Protein AF-A0ABD0QFN4-F1 (afdb_monomer)

Solvent-accessible surface area (backbone atoms only — not comparable to full-atom values): 6092 Å² total; per-residue (Å²): 125,78,50,77,42,68,45,84,44,71,47,100,83,72,47,80,42,78,42,79,46,35,38,34,67,100,32,32,29,41,50,37,91,89,74,74,39,76,45,77,74,39,81,78,80,81,54,72,65,58,54,51,49,48,52,50,46,65,74,71,40,86,81,69,79,81,73,72,98,78,55,77,77,68,75,63,75,49,97,85,65,87,83,76,84,69,81,77,80,85,130

Radius of gyration: 16.37 Å; Cα contacts (8 Å, |Δi|>4): 75; chains: 1; bounding box: 33×36×37 Å

Mean predicted aligned error: 13.55 Å

Organism: Cirrhinus mrigala (NCBI:txid683832)

Structure (mmCIF, N/CA/C/O backbone):
data_AF-A0ABD0QFN4-F1
#
_entry.id   AF-A0ABD0QFN4-F1
#
loop_
_atom_site.group_PDB
_atom_site.id
_atom_site.type_symbol
_atom_site.label_atom_id
_atom_site.label_alt_id
_atom_site.label_comp_id
_atom_site.label_asym_id
_atom_site.label_entity_id
_atom_site.label_seq_id
_atom_site.pdbx_PDB_ins_code
_atom_site.Cartn_x
_atom_site.Cartn_y
_atom_site.Cartn_z
_atom_site.occupancy
_atom_site.B_iso_or_equiv
_atom_site.auth_seq_id
_atom_site.auth_comp_id
_atom_site.auth_asym_id
_atom_site.auth_atom_id
_atom_site.pdbx_PDB_model_num
ATOM 1 N N . VAL A 1 1 ? 6.987 6.941 -12.632 1.00 78.50 1 VAL A N 1
ATOM 2 C CA . VAL A 1 1 ? 5.623 6.703 -12.115 1.00 78.50 1 VAL A CA 1
ATOM 3 C C . VAL A 1 1 ? 5.698 6.851 -10.615 1.00 78.50 1 VAL A C 1
ATOM 5 O O . VAL A 1 1 ? 6.655 6.345 -10.040 1.00 78.50 1 VAL A O 1
ATOM 8 N N . PHE A 1 2 ? 4.767 7.600 -10.044 1.00 82.94 2 PHE A N 1
ATOM 9 C CA . PHE A 1 2 ? 4.613 7.777 -8.607 1.00 82.94 2 PHE A CA 1
ATOM 10 C C . PHE A 1 2 ? 3.301 7.112 -8.193 1.00 82.94 2 PHE A C 1
ATOM 12 O O . PHE A 1 2 ? 2.325 7.200 -8.943 1.00 82.94 2 PHE A O 1
ATOM 19 N N . VAL A 1 3 ? 3.313 6.392 -7.075 1.00 86.19 3 VAL A N 1
ATOM 20 C CA . VAL A 1 3 ? 2.155 5.658 -6.551 1.00 86.19 3 VAL A CA 1
ATOM 21 C C . VAL A 1 3 ? 2.037 5.955 -5.061 1.00 86.19 3 VAL A C 1
ATOM 23 O O . VAL A 1 3 ? 3.041 5.898 -4.361 1.00 86.19 3 VAL A O 1
ATOM 26 N N . GLU A 1 4 ? 0.824 6.232 -4.595 1.00 85.75 4 GLU A N 1
ATOM 27 C CA . GLU A 1 4 ? 0.485 6.453 -3.184 1.00 85.75 4 GLU A CA 1
ATOM 28 C C . GLU A 1 4 ? -0.576 5.430 -2.759 1.00 85.75 4 GLU A C 1
ATOM 30 O O . GLU A 1 4 ? -1.516 5.154 -3.515 1.00 85.75 4 GLU A O 1
ATOM 35 N N . LEU A 1 5 ? -0.445 4.886 -1.550 1.00 85.94 5 LEU A N 1
ATOM 36 C CA . LEU A 1 5 ? -1.456 4.071 -0.886 1.00 85.94 5 LEU A CA 1
ATOM 37 C C . LEU A 1 5 ? -2.107 4.901 0.218 1.00 85.94 5 LEU A C 1
ATOM 39 O O . LEU A 1 5 ? -1.447 5.365 1.144 1.00 85.94 5 LEU A O 1
ATOM 43 N N . ASN A 1 6 ? -3.423 5.060 0.108 1.00 86.12 6 ASN A N 1
ATOM 44 C CA . ASN A 1 6 ? -4.243 5.723 1.107 1.00 86.12 6 ASN A CA 1
ATOM 45 C C . ASN A 1 6 ? -5.218 4.714 1.709 1.00 86.12 6 ASN A C 1
ATOM 47 O O . ASN A 1 6 ? -5.956 4.048 0.976 1.00 86.12 6 ASN A O 1
ATOM 51 N N . GLU A 1 7 ? -5.265 4.648 3.033 1.00 84.81 7 GLU A N 1
ATOM 52 C CA . GLU A 1 7 ? -6.217 3.830 3.778 1.00 84.81 7 GLU A CA 1
ATOM 53 C C . GLU A 1 7 ? -7.305 4.701 4.405 1.00 84.81 7 GLU A C 1
ATOM 55 O O . GLU A 1 7 ? -7.071 5.840 4.817 1.00 84.81 7 GLU A O 1
ATOM 60 N N . LEU A 1 8 ? -8.528 4.172 4.450 1.00 86.31 8 LEU A N 1
ATOM 61 C CA . LEU A 1 8 ? -9.654 4.844 5.085 1.00 86.31 8 LEU A CA 1
ATOM 62 C C . LEU A 1 8 ? -9.643 4.522 6.578 1.00 86.31 8 LEU A C 1
ATOM 64 O O . LEU A 1 8 ? -9.935 3.394 6.972 1.00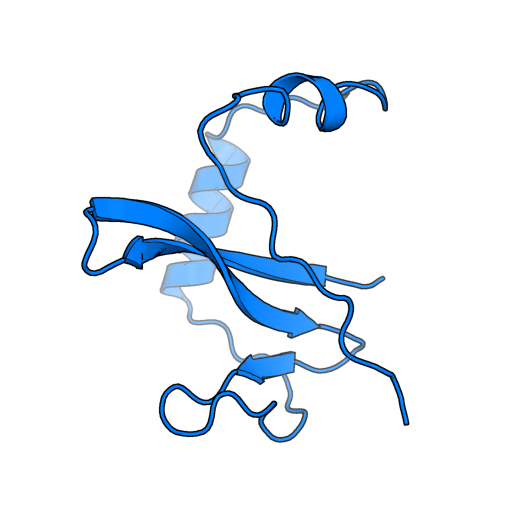 86.31 8 LEU A O 1
ATOM 68 N N . ILE A 1 9 ? -9.350 5.522 7.400 1.00 85.88 9 ILE A N 1
ATOM 69 C CA . ILE A 1 9 ? -9.334 5.400 8.856 1.00 85.88 9 ILE A CA 1
ATOM 70 C C . ILE A 1 9 ? -10.509 6.159 9.475 1.00 85.88 9 ILE A C 1
ATOM 72 O O . ILE A 1 9 ? -10.971 7.174 8.947 1.00 85.88 9 ILE A O 1
ATOM 76 N N . VAL A 1 10 ? -11.000 5.654 10.606 1.00 85.81 10 VAL A N 1
ATOM 77 C CA . VAL A 1 10 ? -12.051 6.298 11.401 1.00 85.81 10 VAL A CA 1
ATOM 78 C C . VAL A 1 10 ? -11.388 6.971 12.593 1.00 85.81 10 VAL A C 1
ATOM 80 O O . VAL A 1 10 ? -10.751 6.302 13.406 1.00 85.81 10 VAL A O 1
ATOM 83 N N . ASP A 1 11 ? -11.511 8.292 12.686 1.00 80.56 11 ASP A N 1
ATOM 84 C CA . ASP A 1 11 ? -10.946 9.043 13.807 1.00 80.56 11 ASP A CA 1
ATOM 85 C C . ASP A 1 11 ? -11.796 8.883 15.083 1.00 80.56 11 ASP A C 1
ATOM 87 O O . ASP A 1 11 ? -12.929 8.395 15.055 1.00 80.56 11 ASP A O 1
ATOM 91 N N . LYS A 1 12 ? -11.283 9.360 16.222 1.00 80.81 12 LYS A N 1
ATOM 92 C CA . LYS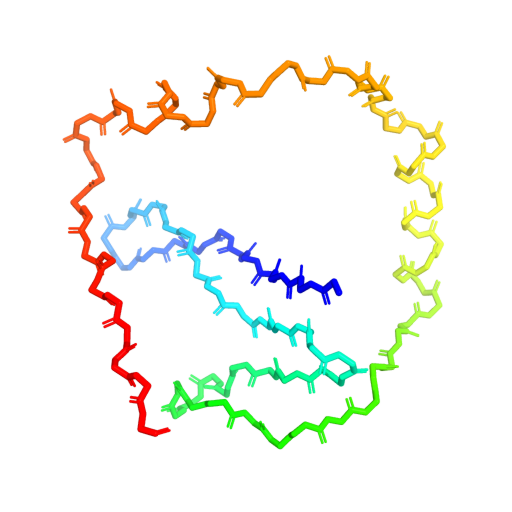 A 1 12 ? -11.973 9.390 17.526 1.00 80.81 12 LYS A CA 1
ATOM 93 C C . LYS A 1 12 ? -13.326 10.105 17.470 1.00 80.81 12 LYS A C 1
ATOM 95 O O . LYS A 1 12 ? -14.212 9.798 18.261 1.00 80.81 12 LYS A O 1
ATOM 100 N N . ASN A 1 13 ? -13.492 11.011 16.508 1.00 83.06 13 ASN A N 1
ATOM 101 C CA . ASN A 1 13 ? -14.723 11.762 16.265 1.00 83.06 13 ASN A CA 1
ATOM 102 C C . ASN A 1 13 ? -15.708 11.034 15.328 1.00 83.06 13 ASN A C 1
ATOM 104 O O . ASN A 1 13 ? -16.685 11.636 14.899 1.00 83.06 13 ASN A O 1
ATOM 108 N N . GLN A 1 14 ? -15.460 9.761 14.990 1.00 80.88 14 GLN A N 1
ATOM 109 C CA . GLN A 1 14 ? -16.221 8.972 14.006 1.00 80.88 14 GLN A CA 1
ATOM 110 C C . GLN A 1 14 ? -16.210 9.541 12.578 1.00 80.88 14 GLN A C 1
ATOM 112 O O . GLN A 1 14 ? -17.007 9.137 11.731 1.00 80.88 14 GLN A O 1
ATOM 117 N N . GLU A 1 15 ? -15.278 10.442 12.281 1.00 81.62 15 GLU A N 1
ATOM 118 C CA . GLU A 1 15 ? -15.085 10.971 10.937 1.00 81.62 15 GLU A CA 1
ATOM 119 C C . GLU A 1 15 ? -14.200 10.026 10.121 1.00 81.62 15 GLU A C 1
ATOM 121 O O . GLU A 1 15 ? -13.151 9.567 10.579 1.00 81.62 15 GLU A O 1
ATOM 126 N N . MET A 1 16 ? -14.639 9.724 8.899 1.00 84.31 16 MET A N 1
ATOM 127 C CA . MET A 1 16 ? -13.882 8.917 7.948 1.00 84.31 16 MET A CA 1
ATOM 128 C C . MET A 1 16 ? -12.902 9.812 7.193 1.00 84.31 16 MET A C 1
ATOM 130 O O . MET A 1 16 ? -13.323 10.704 6.453 1.00 84.31 16 MET A O 1
ATOM 134 N N . ARG A 1 17 ? -11.602 9.551 7.343 1.00 81.56 17 ARG A N 1
ATOM 135 C CA . ARG A 1 17 ? -10.546 10.274 6.626 1.00 81.56 17 ARG A CA 1
ATOM 136 C C . ARG A 1 17 ? -9.611 9.314 5.905 1.00 81.56 17 ARG A C 1
ATOM 138 O O . ARG A 1 17 ? -9.317 8.231 6.399 1.00 81.56 17 ARG A O 1
ATOM 145 N N . TRP A 1 18 ? -9.145 9.726 4.733 1.00 84.62 18 TRP A N 1
ATOM 146 C CA . TRP A 1 18 ? -8.069 9.031 4.035 1.00 84.62 18 TRP A CA 1
ATOM 147 C C . TRP A 1 18 ? -6.741 9.441 4.664 1.00 84.62 18 TRP A C 1
ATOM 149 O O . TRP A 1 18 ? -6.497 10.634 4.851 1.00 84.62 18 TRP A O 1
ATOM 159 N N . LYS A 1 19 ? -5.912 8.463 5.024 1.00 83.56 19 LYS A N 1
ATOM 160 C CA . LYS A 1 19 ? -4.548 8.679 5.504 1.00 83.56 19 LYS A CA 1
ATOM 161 C C . LYS A 1 19 ? -3.583 7.952 4.576 1.00 83.56 19 LYS A C 1
ATOM 163 O O . LYS A 1 19 ? -3.789 6.776 4.284 1.00 83.56 19 LYS A O 1
ATOM 168 N N . GLU A 1 20 ? -2.549 8.656 4.135 1.00 83.06 20 GLU A N 1
ATOM 169 C CA . GLU A 1 20 ? -1.450 8.064 3.377 1.00 83.06 20 GLU A CA 1
ATOM 170 C C . GLU A 1 20 ? -0.658 7.123 4.293 1.00 83.06 20 GLU A C 1
ATOM 172 O O . GLU A 1 20 ? -0.282 7.507 5.404 1.00 83.06 20 GLU A O 1
ATOM 177 N N . THR A 1 21 ? -0.458 5.882 3.852 1.00 85.69 21 THR A N 1
ATOM 178 C CA . THR A 1 21 ? 0.249 4.848 4.625 1.00 85.69 21 THR A CA 1
ATOM 179 C C . THR A 1 21 ? 1.537 4.393 3.957 1.00 85.69 21 THR A C 1
ATOM 181 O O . THR A 1 21 ? 2.467 4.007 4.660 1.00 85.69 21 THR A O 1
ATOM 184 N N . ALA A 1 22 ? 1.627 4.479 2.628 1.00 85.81 22 ALA A N 1
ATOM 185 C CA . ALA A 1 22 ? 2.830 4.119 1.887 1.00 85.81 22 ALA A CA 1
ATOM 186 C C . ALA A 1 22 ? 2.910 4.849 0.542 1.00 85.81 22 ALA A C 1
ATOM 188 O O . ALA A 1 22 ? 1.890 5.220 -0.049 1.00 85.81 22 ALA A O 1
ATOM 189 N N . ARG A 1 23 ? 4.129 5.008 0.022 1.00 86.50 23 ARG A N 1
ATOM 190 C CA . ARG A 1 23 ? 4.384 5.595 -1.299 1.00 86.50 23 ARG A CA 1
ATOM 191 C C . ARG A 1 23 ? 5.511 4.882 -2.034 1.00 86.50 23 ARG A C 1
ATOM 193 O O . ARG A 1 23 ? 6.443 4.359 -1.429 1.00 86.50 23 ARG A O 1
ATOM 200 N N . TRP A 1 24 ? 5.457 4.914 -3.365 1.00 88.12 24 TRP A N 1
ATOM 201 C CA . TRP A 1 24 ? 6.464 4.309 -4.232 1.00 88.12 24 TRP A CA 1
ATOM 202 C C . TRP A 1 24 ? 7.022 5.307 -5.247 1.00 88.12 24 TRP A C 1
ATOM 204 O O . TRP A 1 24 ? 6.326 5.768 -6.160 1.00 88.12 24 TRP A O 1
ATOM 214 N N . ILE A 1 25 ? 8.333 5.550 -5.152 1.00 84.94 25 ILE A N 1
ATOM 215 C CA . ILE A 1 25 ? 9.155 6.210 -6.179 1.00 84.94 25 ILE A CA 1
ATOM 216 C C . ILE A 1 25 ? 10.389 5.342 -6.406 1.00 84.94 25 ILE A C 1
ATOM 218 O O . ILE A 1 25 ? 11.426 5.528 -5.775 1.00 84.94 25 ILE A O 1
ATOM 222 N N . LYS A 1 26 ? 10.287 4.373 -7.323 1.00 80.38 26 LYS A N 1
ATOM 223 C CA . LYS A 1 26 ? 11.266 3.280 -7.537 1.00 80.38 26 LYS A CA 1
ATOM 224 C C . LYS A 1 26 ? 11.384 2.309 -6.347 1.00 80.38 26 LYS A C 1
ATOM 226 O O . LYS A 1 26 ? 11.416 1.108 -6.585 1.00 80.38 26 LYS A O 1
ATOM 231 N N . PHE A 1 27 ? 11.412 2.821 -5.120 1.00 82.75 27 PHE A N 1
ATOM 232 C CA . PHE A 1 27 ? 11.413 2.093 -3.851 1.00 82.75 27 PHE A CA 1
ATOM 233 C C . PHE A 1 27 ? 10.152 2.419 -3.047 1.00 82.75 27 PHE A C 1
ATOM 235 O O . PHE A 1 27 ? 9.520 3.445 -3.300 1.00 82.75 27 PHE A O 1
ATOM 242 N N . GLU A 1 28 ? 9.805 1.524 -2.127 1.00 85.69 28 GLU A N 1
ATOM 243 C CA . GLU A 1 28 ? 8.708 1.657 -1.167 1.00 85.69 28 GLU A CA 1
ATOM 244 C C . GLU A 1 28 ? 9.184 2.399 0.077 1.00 85.69 28 GLU A C 1
ATOM 246 O O . GLU A 1 28 ? 10.264 2.111 0.603 1.00 85.69 28 GLU A O 1
ATOM 251 N N . GLU A 1 29 ? 8.373 3.343 0.534 1.00 85.88 29 GLU A N 1
ATOM 252 C CA . GLU A 1 29 ? 8.516 4.018 1.816 1.00 85.88 29 GLU A CA 1
ATOM 253 C C . GLU A 1 29 ? 7.180 3.910 2.553 1.00 85.88 29 GLU A C 1
ATOM 255 O O . GLU A 1 29 ? 6.150 4.316 2.014 1.00 85.88 29 GLU A O 1
ATOM 260 N N . ASP A 1 30 ? 7.212 3.382 3.773 1.00 84.75 30 ASP A N 1
ATOM 261 C CA . ASP A 1 30 ? 6.044 3.275 4.649 1.00 84.75 30 ASP A CA 1
ATOM 262 C C . ASP A 1 30 ? 6.024 4.422 5.659 1.00 84.75 30 ASP A C 1
ATOM 264 O O . ASP A 1 30 ? 7.076 4.927 6.064 1.00 84.75 30 ASP A O 1
ATOM 268 N N . VAL A 1 31 ? 4.832 4.814 6.103 1.00 80.44 31 VAL A N 1
ATOM 269 C CA . VAL A 1 31 ? 4.662 5.733 7.233 1.00 80.44 31 VAL A CA 1
ATOM 270 C C . VAL A 1 31 ? 4.758 4.942 8.539 1.00 80.44 31 VAL A C 1
ATOM 272 O O . VAL A 1 31 ? 3.952 4.050 8.798 1.00 80.44 31 VAL A O 1
ATOM 275 N N . GLU A 1 32 ? 5.733 5.273 9.386 1.00 79.25 32 GLU A N 1
ATOM 276 C CA . GLU A 1 32 ? 5.890 4.670 10.712 1.00 79.25 32 GLU A CA 1
ATOM 277 C C . GLU A 1 32 ? 4.720 5.060 11.630 1.00 79.25 32 GLU A C 1
ATOM 279 O O . GLU A 1 32 ? 4.484 6.239 11.897 1.00 79.25 32 GLU A O 1
ATOM 284 N N . GLU A 1 33 ? 4.009 4.065 12.164 1.00 69.19 33 GLU A N 1
ATOM 285 C CA . GLU A 1 33 ? 2.777 4.255 12.946 1.00 69.19 33 GLU A CA 1
ATOM 286 C C . GLU A 1 33 ? 2.989 5.060 14.246 1.00 69.19 33 GLU A C 1
ATOM 288 O O . GLU A 1 33 ? 2.093 5.781 14.687 1.00 69.19 33 GLU A O 1
ATOM 293 N N . GLU A 1 34 ? 4.186 4.986 14.839 1.00 67.12 34 GLU A N 1
ATOM 294 C CA . GLU A 1 34 ? 4.519 5.655 16.106 1.00 67.12 34 GLU A CA 1
ATOM 295 C C . GLU A 1 34 ? 5.069 7.078 15.935 1.00 67.12 34 GLU A C 1
ATOM 297 O O . GLU A 1 34 ? 4.888 7.922 16.816 1.00 67.12 34 GLU A O 1
ATOM 302 N N . THR A 1 35 ? 5.763 7.355 14.828 1.00 71.75 35 THR A N 1
ATOM 303 C CA . THR A 1 35 ? 6.495 8.618 14.630 1.00 71.75 35 THR A CA 1
ATOM 304 C C . THR A 1 35 ? 5.884 9.500 13.543 1.00 71.75 35 THR A C 1
ATOM 306 O O . THR A 1 35 ? 6.258 10.670 13.447 1.00 71.75 35 THR A O 1
ATOM 309 N N . ASP A 1 36 ? 4.950 8.959 12.748 1.00 72.94 36 ASP A N 1
ATOM 310 C CA . ASP A 1 36 ? 4.380 9.573 11.538 1.00 72.94 36 ASP A CA 1
ATOM 311 C C . ASP A 1 36 ? 5.479 10.028 10.552 1.00 72.94 36 ASP A C 1
ATOM 313 O O . ASP A 1 36 ? 5.306 10.968 9.775 1.00 72.94 36 ASP A O 1
ATOM 317 N N . ARG A 1 37 ? 6.654 9.381 10.612 1.00 81.12 37 ARG A N 1
ATOM 318 C CA . ARG A 1 37 ? 7.797 9.642 9.730 1.00 81.12 37 ARG A CA 1
ATOM 319 C C . ARG A 1 37 ? 7.864 8.595 8.635 1.00 81.12 37 ARG A C 1
ATOM 321 O O . ARG A 1 37 ? 7.506 7.439 8.832 1.00 81.12 37 ARG A O 1
ATOM 328 N N . TRP A 1 38 ? 8.386 9.009 7.488 1.00 81.62 38 TRP A N 1
ATOM 329 C CA . TRP A 1 38 ? 8.708 8.093 6.404 1.00 81.62 38 TRP A CA 1
ATOM 330 C C . TRP A 1 38 ? 9.871 7.190 6.808 1.00 81.62 38 TRP A C 1
ATOM 332 O O . TRP A 1 38 ? 10.948 7.673 7.172 1.00 81.62 38 TRP A O 1
ATOM 342 N N . GLY A 1 39 ? 9.636 5.884 6.734 1.00 80.81 39 GLY A N 1
ATOM 343 C CA . GLY A 1 39 ? 10.650 4.863 6.924 1.00 80.81 39 GLY A CA 1
ATOM 344 C C . GLY A 1 39 ? 11.698 4.881 5.809 1.00 80.81 39 GLY A C 1
ATOM 345 O O . GLY A 1 39 ? 11.591 5.583 4.802 1.00 80.81 39 GLY A O 1
ATOM 346 N N . LYS A 1 40 ? 12.752 4.080 5.982 1.00 85.19 40 LYS A N 1
ATOM 347 C CA . LYS A 1 40 ? 13.828 3.986 4.990 1.00 85.19 40 LYS A CA 1
ATOM 348 C C . LYS A 1 40 ? 13.299 3.385 3.674 1.00 85.19 40 LYS A C 1
ATOM 350 O O . LYS A 1 40 ? 12.641 2.342 3.723 1.00 85.19 40 LYS A O 1
ATOM 355 N N . PRO A 1 41 ? 13.675 3.940 2.505 1.00 84.00 41 PRO A N 1
ATOM 356 C CA . PRO A 1 41 ? 13.309 3.358 1.222 1.00 84.00 41 PRO A CA 1
ATOM 357 C C . PRO A 1 41 ? 13.833 1.927 1.104 1.00 84.00 41 PRO A C 1
ATOM 359 O O . PRO A 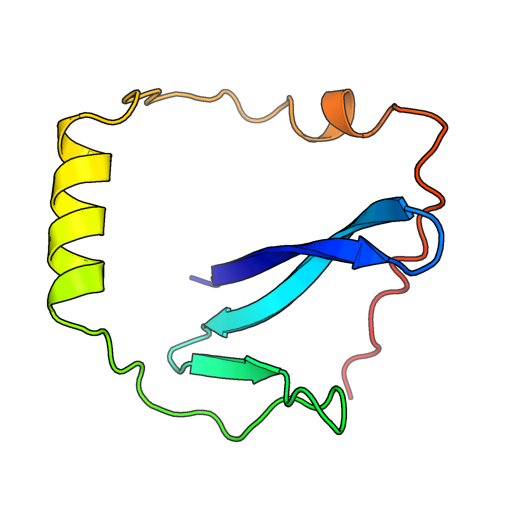1 41 ? 15.025 1.664 1.311 1.00 84.00 41 PRO A O 1
ATOM 362 N N . HIS A 1 42 ? 12.945 1.003 0.752 1.00 83.94 42 HIS A N 1
ATOM 363 C CA . HIS A 1 42 ? 13.261 -0.411 0.601 1.00 83.94 42 HIS A CA 1
ATOM 364 C C . HIS A 1 42 ? 12.572 -1.022 -0.626 1.00 83.94 42 HIS A C 1
ATOM 366 O O . HIS A 1 42 ? 11.760 -0.395 -1.309 1.00 83.94 42 HIS A O 1
ATOM 372 N N . VAL A 1 43 ? 12.978 -2.240 -0.991 1.00 84.44 43 VAL A N 1
ATOM 373 C CA . VAL A 1 43 ? 12.352 -2.961 -2.104 1.00 84.44 43 VAL A CA 1
ATOM 374 C C . VAL A 1 43 ? 11.058 -3.585 -1.602 1.00 84.44 43 VAL A C 1
ATOM 376 O O . VAL A 1 43 ? 11.098 -4.405 -0.687 1.00 84.44 43 VAL A O 1
ATOM 379 N N . ALA A 1 44 ? 9.951 -3.226 -2.249 1.00 81.88 44 ALA A N 1
ATOM 380 C CA . ALA A 1 44 ? 8.627 -3.762 -1.979 1.00 81.88 44 ALA A CA 1
ATOM 381 C C . ALA A 1 44 ? 8.630 -5.292 -1.924 1.00 81.88 44 ALA A C 1
ATOM 383 O O . ALA A 1 44 ? 9.011 -5.956 -2.896 1.00 81.88 44 ALA A O 1
ATOM 384 N N . SER A 1 45 ? 8.171 -5.860 -0.810 1.00 81.38 45 SER A N 1
ATOM 385 C CA . SER A 1 45 ? 7.965 -7.303 -0.689 1.00 81.38 45 SER A CA 1
ATOM 386 C C . SER A 1 45 ? 6.473 -7.593 -0.575 1.00 81.38 45 SER A C 1
ATOM 388 O O . SER A 1 45 ? 5.830 -7.290 0.423 1.00 81.38 45 SER A O 1
ATOM 390 N N . LEU A 1 46 ? 5.896 -8.159 -1.635 1.00 81.88 46 LEU A N 1
ATOM 391 C CA . LEU A 1 46 ? 4.471 -8.477 -1.677 1.00 81.88 46 LEU A CA 1
ATOM 392 C C . LEU A 1 46 ? 4.229 -9.923 -1.254 1.00 81.88 46 LEU A C 1
ATOM 394 O O . LEU A 1 46 ? 4.898 -10.849 -1.719 1.00 81.88 46 LEU A O 1
ATOM 398 N N . SER A 1 47 ? 3.218 -10.131 -0.412 1.00 85.06 47 SER A N 1
ATOM 399 C CA . SER A 1 47 ? 2.806 -11.479 -0.031 1.00 85.06 47 SER A CA 1
ATOM 400 C C . SER A 1 47 ? 2.127 -12.202 -1.204 1.00 85.06 47 SER A C 1
ATOM 402 O O . SER A 1 47 ? 1.405 -11.605 -2.008 1.00 85.06 47 SER A O 1
ATOM 404 N N . PHE A 1 48 ? 2.289 -13.527 -1.279 1.00 83.81 48 PHE A N 1
ATOM 405 C CA . PHE A 1 48 ? 1.614 -14.343 -2.298 1.00 83.81 48 PHE A CA 1
ATOM 406 C C . PHE A 1 48 ? 0.083 -14.218 -2.232 1.00 83.81 48 PHE A C 1
ATOM 408 O O . PHE A 1 48 ? -0.590 -14.222 -3.264 1.00 83.81 48 PHE A O 1
ATOM 415 N N . ARG A 1 49 ? -0.474 -14.069 -1.021 1.00 87.38 49 ARG A N 1
ATOM 416 C CA . ARG A 1 49 ? -1.914 -13.854 -0.818 1.00 87.38 49 ARG A CA 1
ATOM 417 C C . ARG A 1 49 ? -2.370 -12.550 -1.468 1.00 87.38 49 ARG A C 1
ATOM 419 O O . ARG A 1 49 ? -3.328 -12.582 -2.234 1.00 87.38 49 ARG A O 1
ATOM 426 N N . SER A 1 50 ? -1.631 -11.461 -1.256 1.00 85.00 50 SER A N 1
ATOM 427 C CA . SER A 1 50 ? -1.912 -10.151 -1.857 1.00 85.00 50 SER A CA 1
ATOM 428 C C . SER A 1 50 ? -1.894 -10.218 -3.387 1.00 85.00 50 SER A C 1
ATOM 430 O O . SER A 1 50 ? -2.787 -9.688 -4.040 1.00 85.00 50 SER A O 1
ATOM 432 N N . LEU A 1 51 ? -0.931 -10.936 -3.979 1.00 84.44 51 LEU A N 1
ATOM 433 C CA . LEU A 1 51 ? -0.868 -11.132 -5.434 1.00 84.44 51 LEU A CA 1
ATOM 434 C C . LEU A 1 51 ? -2.046 -11.959 -5.972 1.00 84.44 51 LEU A C 1
ATOM 436 O O . LEU A 1 51 ? -2.580 -11.665 -7.045 1.00 84.44 51 LEU A O 1
ATOM 440 N N . LEU A 1 52 ? -2.467 -12.993 -5.240 1.00 85.31 52 LEU A N 1
ATOM 441 C CA . LEU A 1 52 ? -3.606 -13.824 -5.626 1.00 85.31 52 LEU A CA 1
ATOM 442 C C . LEU A 1 52 ? -4.922 -13.044 -5.556 1.00 85.31 52 LEU A C 1
ATOM 444 O O . LEU A 1 52 ? -5.746 -13.143 -6.468 1.00 85.31 52 LEU A O 1
ATOM 448 N N . GLU A 1 53 ? -5.116 -12.267 -4.495 1.00 84.69 53 GLU A N 1
ATOM 449 C CA . GLU A 1 53 ? -6.268 -11.384 -4.339 1.00 84.69 53 GLU A CA 1
ATOM 450 C C . GLU A 1 53 ? -6.271 -10.294 -5.402 1.00 84.69 53 GLU A C 1
ATOM 452 O O . GLU A 1 53 ? -7.286 -10.119 -6.066 1.00 84.69 53 GLU A O 1
ATOM 457 N N . LEU A 1 54 ? -5.130 -9.656 -5.673 1.00 83.75 54 LEU A N 1
ATOM 458 C CA . LEU A 1 54 ? -4.999 -8.679 -6.750 1.00 83.75 54 LEU A CA 1
ATOM 459 C C . LEU A 1 54 ? -5.396 -9.281 -8.101 1.00 83.75 54 LEU A C 1
ATOM 461 O O . LEU A 1 54 ? -6.203 -8.701 -8.824 1.00 83.75 54 LEU A O 1
ATOM 465 N N . ARG A 1 55 ? -4.899 -10.481 -8.430 1.00 85.88 55 ARG A N 1
ATOM 466 C CA . ARG A 1 55 ? -5.288 -11.185 -9.660 1.00 85.88 55 ARG A CA 1
ATOM 467 C C . ARG A 1 55 ? -6.793 -11.432 -9.705 1.00 85.88 55 ARG A C 1
ATOM 469 O O . ARG A 1 55 ? -7.410 -11.213 -10.749 1.00 85.88 55 ARG A O 1
ATOM 476 N N . ARG A 1 56 ? -7.394 -11.892 -8.603 1.00 82.75 56 ARG A N 1
ATOM 477 C CA . ARG A 1 56 ? -8.846 -12.117 -8.519 1.00 82.75 56 ARG A CA 1
ATOM 478 C C . ARG A 1 56 ? -9.609 -10.811 -8.721 1.00 82.75 56 ARG A C 1
ATOM 480 O O . ARG A 1 56 ? -10.526 -10.801 -9.537 1.00 82.75 56 ARG A O 1
ATOM 487 N N . THR A 1 57 ? -9.199 -9.733 -8.063 1.00 80.31 57 THR A N 1
ATOM 488 C CA . THR A 1 57 ? -9.827 -8.409 -8.135 1.00 80.31 57 THR A CA 1
ATOM 489 C C . THR A 1 57 ? -9.653 -7.758 -9.499 1.00 80.31 57 THR A C 1
ATOM 491 O O . THR A 1 57 ? -10.577 -7.118 -9.964 1.00 80.31 57 THR A O 1
ATOM 494 N N . ILE A 1 58 ? -8.541 -7.950 -10.205 1.00 81.25 58 ILE A N 1
ATOM 495 C CA . ILE A 1 58 ? -8.399 -7.450 -11.583 1.00 81.25 58 ILE A CA 1
ATOM 496 C C . ILE A 1 58 ? -9.252 -8.281 -12.552 1.00 81.25 58 ILE A C 1
ATOM 498 O O . ILE A 1 58 ? -9.873 -7.740 -13.462 1.00 81.25 58 ILE A O 1
ATOM 502 N N . THR A 1 59 ? -9.321 -9.599 -12.344 1.00 78.94 59 THR A N 1
ATOM 503 C CA . THR A 1 59 ? -10.079 -10.500 -13.231 1.00 78.94 59 THR A CA 1
ATOM 504 C C . THR A 1 59 ? -11.594 -10.324 -13.072 1.00 78.94 59 THR A C 1
ATOM 506 O O . THR A 1 59 ? -12.320 -10.382 -14.059 1.00 78.94 59 THR A O 1
ATOM 509 N N . HIS A 1 60 ? -12.076 -10.105 -11.844 1.00 74.06 60 HIS A N 1
ATOM 510 C CA . HIS A 1 60 ? -13.509 -10.000 -11.523 1.00 74.06 60 HIS A CA 1
ATOM 511 C C . HIS A 1 60 ? -13.966 -8.572 -11.216 1.00 74.06 60 HIS A C 1
ATOM 513 O O . HIS A 1 60 ? -15.164 -8.302 -11.142 1.00 74.06 60 HIS A O 1
ATOM 519 N N . GLY A 1 61 ? -13.028 -7.659 -10.983 1.00 68.19 61 GLY A N 1
ATOM 520 C CA . GLY A 1 61 ? -13.321 -6.270 -10.685 1.00 68.19 61 GLY A CA 1
ATOM 521 C C . GLY A 1 61 ? -13.928 -5.577 -11.887 1.00 68.19 61 GLY A C 1
ATOM 522 O O . GLY A 1 61 ? -13.757 -5.966 -13.043 1.00 68.19 61 GLY A O 1
ATOM 523 N N . LYS A 1 62 ? -14.676 -4.519 -11.595 1.00 58.81 62 LYS A N 1
ATOM 524 C CA . LYS A 1 62 ? -15.320 -3.694 -12.607 1.00 58.81 62 LYS A CA 1
ATOM 525 C C . LYS A 1 62 ? -14.234 -3.030 -13.454 1.00 58.81 62 LYS A C 1
ATOM 527 O O . LYS A 1 62 ? -13.699 -1.995 -13.066 1.00 58.81 62 LYS A O 1
ATOM 532 N N . ASN A 1 63 ? -13.929 -3.630 -14.606 1.00 55.16 63 ASN A N 1
ATOM 533 C CA . ASN A 1 63 ? -13.043 -3.099 -15.640 1.00 55.16 63 ASN A CA 1
ATOM 534 C C . ASN A 1 63 ? -13.662 -1.835 -16.250 1.00 55.16 63 ASN A C 1
ATOM 536 O O . ASN A 1 63 ? -14.138 -1.829 -17.383 1.00 55.16 63 ASN A O 1
ATOM 540 N N . ARG A 1 64 ? -13.695 -0.742 -15.484 1.00 51.22 64 ARG A N 1
ATOM 541 C CA . ARG A 1 64 ? -14.034 0.590 -15.983 1.00 51.22 64 ARG A CA 1
ATOM 542 C C . ARG A 1 64 ? -12.784 1.181 -16.627 1.00 51.22 64 ARG A C 1
ATOM 544 O O . ARG A 1 64 ? -12.204 2.144 -16.134 1.00 51.22 64 ARG A O 1
ATOM 551 N N . LEU A 1 65 ? -12.355 0.554 -17.719 1.00 54.41 65 LEU A N 1
ATOM 552 C CA . LEU A 1 65 ? -11.452 1.186 -18.668 1.00 54.41 65 LEU A CA 1
ATOM 553 C C . LEU A 1 65 ? -12.203 2.401 -19.226 1.00 54.41 65 LEU A C 1
ATOM 555 O O . LEU A 1 65 ? -13.328 2.257 -19.697 1.00 54.41 65 LEU A O 1
ATOM 559 N N . LEU A 1 66 ? -11.572 3.576 -19.143 1.00 49.28 66 LEU A N 1
ATOM 560 C CA . LEU A 1 66 ? -12.080 4.903 -19.529 1.00 49.28 66 LEU A CA 1
ATOM 561 C C . LEU A 1 66 ? -12.903 5.624 -18.445 1.00 49.28 66 LEU A C 1
ATOM 563 O O . LEU A 1 66 ? -14.093 5.893 -18.596 1.00 49.28 66 LEU A O 1
ATOM 567 N N . CYS A 1 67 ? -12.237 6.030 -17.363 1.00 52.81 67 CYS A N 1
ATOM 568 C CA . CYS A 1 67 ? -12.684 7.214 -16.632 1.00 52.81 67 CYS A CA 1
ATOM 569 C C . CYS A 1 67 ? -12.146 8.442 -17.383 1.00 52.81 67 CYS A C 1
ATOM 571 O O . CYS A 1 67 ? -10.934 8.620 -17.476 1.00 52.81 67 CYS A O 1
ATOM 573 N N . GLN A 1 68 ? -13.036 9.255 -17.956 1.00 54.50 68 GLN A N 1
ATOM 574 C CA . GLN A 1 68 ? -12.672 10.568 -18.496 1.00 54.50 68 GLN A CA 1
ATOM 575 C C . GLN A 1 68 ? -12.053 11.439 -17.378 1.00 54.50 68 GLN A C 1
ATOM 577 O O . GLN A 1 68 ? -12.424 11.248 -16.214 1.00 54.50 68 GLN A O 1
ATOM 582 N N . PRO A 1 69 ? -11.149 12.393 -17.681 1.00 47.94 69 PRO A N 1
ATOM 583 C CA . PRO A 1 69 ? -10.247 13.018 -16.700 1.00 47.94 69 PRO A CA 1
ATOM 584 C C . PRO A 1 69 ? -10.862 13.860 -15.560 1.00 47.94 69 PRO A C 1
ATOM 586 O O . PRO A 1 69 ? -10.112 14.529 -14.856 1.00 47.94 69 PRO A O 1
ATOM 589 N N . THR A 1 70 ? -12.182 13.891 -15.337 1.00 51.56 70 THR A N 1
ATOM 590 C CA . THR A 1 70 ? -12.796 15.073 -14.694 1.00 51.56 70 THR A CA 1
ATOM 591 C C . THR A 1 70 ? -13.859 14.808 -13.622 1.00 51.56 70 THR A C 1
ATOM 593 O O . THR A 1 70 ? -14.822 15.564 -13.540 1.00 51.56 70 THR A O 1
ATOM 596 N N . GLN A 1 71 ? -13.730 13.783 -12.765 1.00 52.03 71 GLN A N 1
ATOM 597 C CA . GLN A 1 71 ? -14.743 13.560 -11.703 1.00 52.03 71 GLN A CA 1
ATOM 598 C C . GLN A 1 71 ? -14.257 13.477 -10.248 1.00 52.03 71 GLN A C 1
ATOM 600 O O . GLN A 1 71 ? -15.095 13.534 -9.352 1.00 52.03 71 GLN A O 1
ATOM 605 N N . ILE A 1 72 ? -12.952 13.459 -9.952 1.00 55.53 72 ILE A N 1
ATOM 606 C CA . ILE A 1 72 ? -12.498 13.415 -8.540 1.00 55.53 72 ILE A CA 1
ATOM 607 C C . ILE A 1 72 ? -12.777 14.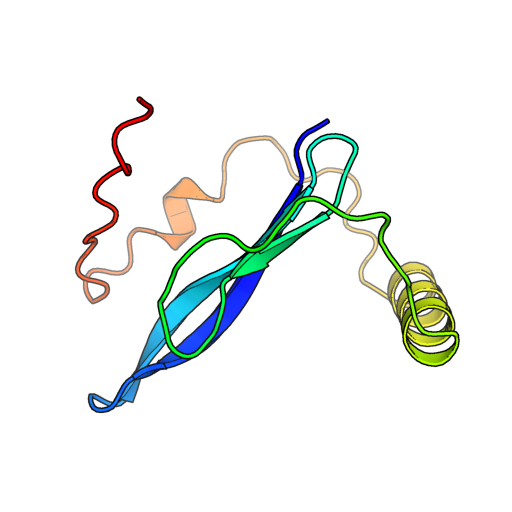747 -7.804 1.00 55.53 72 ILE A C 1
ATOM 609 O O . ILE A 1 72 ? -12.996 14.765 -6.595 1.00 55.53 72 ILE A O 1
ATOM 613 N N . LEU A 1 73 ? -12.874 15.867 -8.531 1.00 49.66 73 LEU A N 1
ATOM 614 C CA . LEU A 1 73 ? -13.238 17.171 -7.9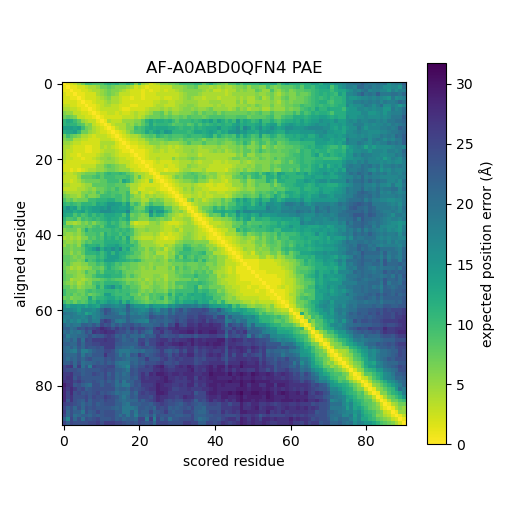56 1.00 49.66 73 LEU A CA 1
ATOM 615 C C . LEU A 1 73 ? -14.732 17.309 -7.605 1.00 49.66 73 LEU A C 1
ATOM 617 O O . LEU A 1 73 ? -15.065 18.143 -6.770 1.00 49.66 73 LEU A O 1
ATOM 621 N N . GLN A 1 74 ? -15.629 16.489 -8.169 1.00 42.91 74 GLN A N 1
ATOM 622 C CA . GLN A 1 74 ? -17.068 16.555 -7.855 1.00 42.91 74 GLN A CA 1
ATOM 623 C C . GLN A 1 74 ? -17.461 15.694 -6.646 1.00 42.91 74 GLN A C 1
ATOM 625 O O . GLN A 1 74 ? -18.435 16.005 -5.972 1.00 42.91 74 GLN A O 1
ATOM 630 N N . SER A 1 75 ? -16.692 14.653 -6.304 1.00 46.09 75 SER A N 1
ATOM 631 C CA . SER A 1 75 ? -16.922 13.881 -5.070 1.00 46.09 75 SER A CA 1
ATOM 632 C C . SER A 1 75 ? -16.376 14.567 -3.810 1.00 46.09 75 SER A C 1
ATOM 634 O O . SER A 1 75 ? -16.718 14.159 -2.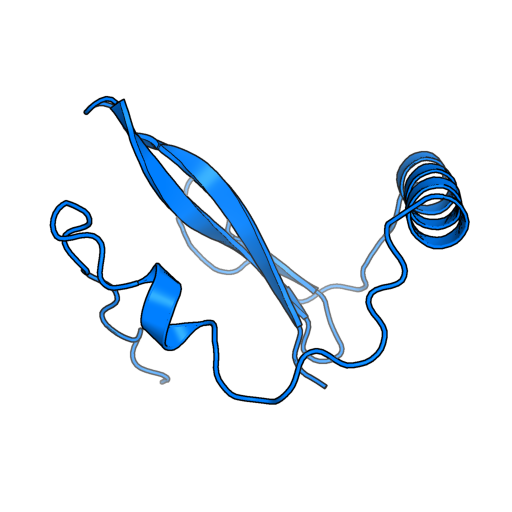703 1.00 46.09 75 SER A O 1
ATOM 636 N N . ARG A 1 76 ? -15.534 15.602 -3.961 1.00 45.47 76 ARG A N 1
ATOM 637 C CA . ARG A 1 76 ? -14.969 16.402 -2.857 1.00 45.47 76 ARG A CA 1
ATOM 638 C C . ARG A 1 76 ? -15.872 17.553 -2.393 1.00 45.47 76 ARG A C 1
ATOM 640 O O . ARG A 1 76 ? -15.596 18.136 -1.352 1.00 45.47 76 ARG A O 1
ATOM 647 N N . SER A 1 77 ? -16.967 17.867 -3.092 1.00 38.50 77 SER A N 1
ATOM 648 C CA . SER A 1 77 ? -17.940 18.885 -2.661 1.00 38.50 77 SER A CA 1
ATOM 649 C C . SER A 1 77 ? -18.946 18.335 -1.642 1.00 38.50 77 SER A C 1
ATOM 651 O O . SER A 1 77 ? -20.150 18.556 -1.767 1.00 38.50 77 SER A O 1
ATOM 653 N N . ASN A 1 78 ? -18.468 17.572 -0.659 1.00 37.66 78 ASN A N 1
ATOM 654 C CA . ASN A 1 78 ? -19.262 17.180 0.495 1.00 37.66 78 ASN A CA 1
ATOM 655 C C . ASN A 1 78 ? -18.848 18.108 1.652 1.00 37.66 78 ASN A C 1
ATOM 657 O O . ASN A 1 78 ? -17.697 18.035 2.082 1.00 37.66 78 ASN A O 1
ATOM 661 N N . PRO A 1 79 ? -19.720 19.010 2.140 1.00 43.72 79 PRO A N 1
ATOM 662 C CA . PRO A 1 79 ? -19.335 20.112 3.032 1.00 43.72 79 PRO A CA 1
ATOM 6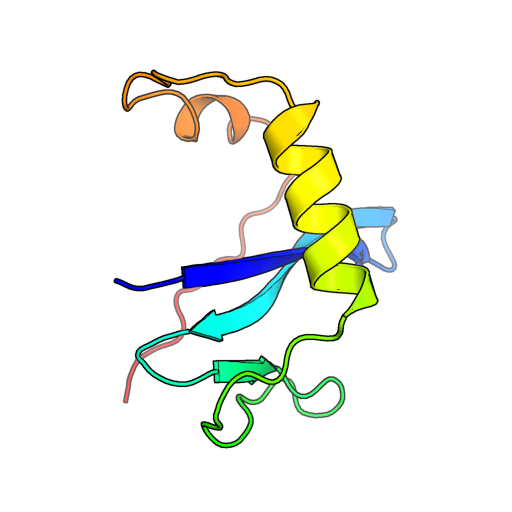63 C C . PRO A 1 79 ? -18.924 19.693 4.458 1.00 43.72 79 PRO A C 1
ATOM 665 O O . PRO A 1 79 ? -18.713 20.559 5.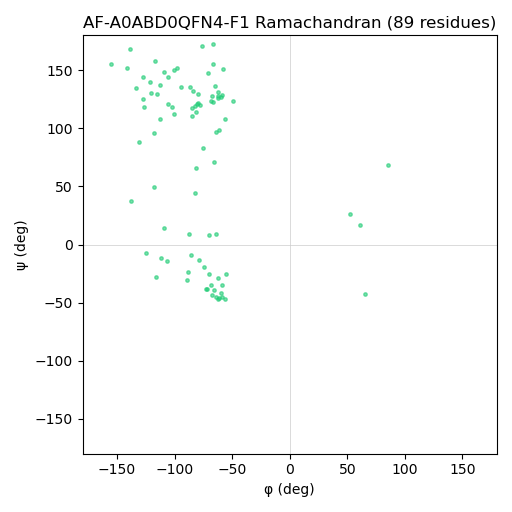296 1.00 43.72 79 PRO A O 1
ATOM 668 N N . ASN A 1 80 ? -18.789 18.392 4.740 1.00 40.88 80 ASN A N 1
ATOM 669 C CA . ASN A 1 80 ? -18.474 17.854 6.068 1.00 40.88 80 ASN A CA 1
ATOM 670 C C . ASN A 1 80 ? -17.058 17.274 6.204 1.00 40.88 80 ASN A C 1
ATOM 672 O O . ASN A 1 80 ? -16.790 16.564 7.164 1.00 40.88 80 ASN A O 1
ATOM 676 N N . ILE A 1 81 ? -16.142 17.546 5.273 1.00 47.69 81 ILE A N 1
ATOM 677 C CA . ILE A 1 81 ? -14.740 17.135 5.433 1.00 47.69 81 ILE A CA 1
ATOM 678 C C . ILE A 1 81 ? -13.895 18.401 5.467 1.00 47.69 81 ILE A C 1
ATOM 680 O O . ILE A 1 81 ? -13.561 18.974 4.431 1.00 47.69 81 ILE A O 1
ATOM 684 N N . HIS A 1 82 ? -13.593 18.868 6.679 1.00 40.62 82 HIS A N 1
ATOM 685 C CA . HIS A 1 82 ? -12.633 19.940 6.901 1.00 40.62 82 HIS A CA 1
ATOM 686 C C . HIS A 1 82 ? -11.259 19.495 6.385 1.00 40.62 82 HIS A C 1
ATOM 688 O O . HIS A 1 82 ? -10.514 18.774 7.040 1.00 40.62 82 HIS A O 1
ATOM 694 N N . THR A 1 83 ? -10.940 19.935 5.171 1.00 44.59 83 THR A N 1
ATOM 695 C CA . THR A 1 83 ? -9.623 19.854 4.541 1.00 44.59 83 THR A CA 1
ATOM 696 C C . THR A 1 83 ? -8.571 20.527 5.420 1.00 44.59 83 THR A C 1
ATOM 698 O O . THR A 1 83 ? -8.498 21.754 5.491 1.00 44.59 83 THR A O 1
ATOM 701 N N . LEU A 1 84 ? -7.720 19.717 6.041 1.00 43.44 84 LEU A N 1
ATOM 702 C CA . LEU A 1 84 ? -6.385 20.106 6.490 1.00 43.44 84 LEU A CA 1
ATOM 703 C C . LEU A 1 84 ? -5.336 19.257 5.756 1.00 43.44 84 LEU A C 1
ATOM 705 O O . LEU A 1 84 ? -4.415 18.728 6.361 1.00 43.44 84 LEU A O 1
ATOM 709 N N . ASP A 1 85 ? -5.452 19.181 4.428 1.00 43.00 85 ASP A N 1
ATOM 710 C CA . ASP A 1 85 ? -4.302 18.894 3.567 1.00 43.00 85 ASP A CA 1
ATOM 711 C C . ASP A 1 85 ? -3.463 20.175 3.491 1.00 43.00 85 ASP A C 1
ATOM 713 O O . ASP A 1 85 ? -3.610 20.995 2.580 1.00 43.00 85 ASP A O 1
ATOM 717 N N . LYS A 1 86 ? -2.609 20.401 4.495 1.00 38.66 86 LYS A N 1
ATOM 718 C CA . LYS A 1 86 ? -1.459 21.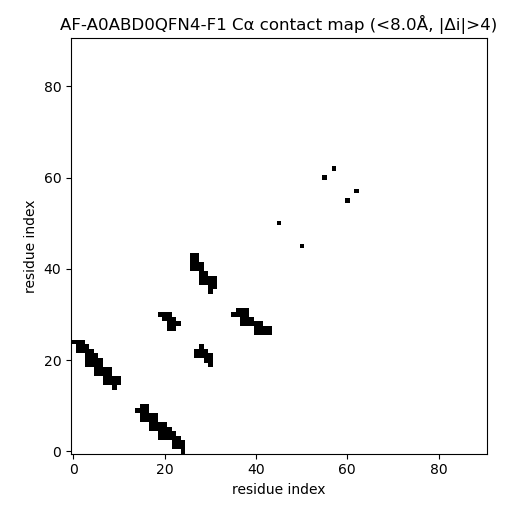285 4.293 1.00 38.66 86 LYS A CA 1
ATOM 719 C C . LYS A 1 86 ? -0.390 20.457 3.581 1.00 38.66 86 LYS A C 1
ATOM 721 O O . LYS A 1 86 ? 0.016 19.442 4.142 1.00 38.66 86 LYS A O 1
ATOM 726 N N . PRO A 1 87 ? 0.072 20.857 2.385 1.00 40.28 87 PRO A N 1
ATOM 727 C CA . PRO A 1 87 ? 1.194 20.183 1.751 1.00 40.28 87 PRO A CA 1
ATOM 728 C C . PRO A 1 87 ? 2.409 20.276 2.677 1.00 40.28 87 PRO A C 1
ATOM 730 O O . PRO A 1 87 ? 2.759 21.362 3.149 1.00 40.28 87 PRO A O 1
ATOM 733 N N . VAL A 1 88 ? 3.011 19.124 2.967 1.00 46.78 88 VAL A N 1
ATOM 734 C CA . VAL A 1 88 ? 4.258 19.029 3.728 1.00 46.78 88 VAL A CA 1
ATOM 735 C C . VAL A 1 88 ? 5.342 19.752 2.917 1.00 46.78 88 VAL A C 1
ATOM 737 O O . VAL A 1 88 ? 5.465 19.475 1.721 1.00 46.78 88 VAL A O 1
ATOM 740 N N . PRO A 1 89 ? 6.093 20.707 3.493 1.00 41.00 89 PRO A N 1
ATOM 741 C CA . PRO A 1 89 ? 7.192 21.349 2.786 1.00 41.00 89 PRO A CA 1
ATOM 742 C C . PRO A 1 89 ? 8.250 20.300 2.439 1.00 41.00 89 PRO A C 1
ATOM 744 O O . PRO A 1 89 ? 8.643 19.512 3.297 1.00 41.00 89 PRO A O 1
ATOM 747 N N . TYR A 1 90 ? 8.688 20.288 1.183 1.00 45.81 90 TYR A N 1
ATOM 748 C CA . TYR A 1 90 ? 9.888 19.565 0.777 1.00 45.81 90 TYR A CA 1
ATOM 749 C C . TYR A 1 90 ? 11.105 20.404 1.197 1.00 45.81 90 TYR A C 1
ATOM 751 O O . TYR A 1 90 ? 11.215 21.546 0.747 1.00 45.81 90 TYR A O 1
ATOM 759 N N . ASP A 1 91 ? 11.972 19.848 2.045 1.00 44.34 91 ASP A N 1
ATOM 760 C CA . ASP A 1 91 ? 13.374 20.278 2.179 1.00 44.34 91 ASP A CA 1
ATOM 761 C C . ASP A 1 91 ? 14.238 19.577 1.116 1.00 44.34 91 ASP A C 1
ATOM 763 O O . ASP A 1 91 ? 13.999 18.370 0.859 1.00 44.34 91 ASP A O 1
#

pLDDT: mean 70.6, std 17.4, range [37.66, 88.12]

InterPro domains:
  IPR003020 Bicarbonate transporter, eukaryotic [PTHR11453] (1-72)
  IPR013769 Band 3 cytoplasmic domain [PF07565] (1-64)
  IPR016152 Phosphotransferase/anion transporter [G3DSA:3.40.930.10] (1-78)
  IPR016152 Phosphotransferase/anion transporter [SSF55804] (1-64)

Sequence (91 aa):
VFVELNELIVDKNQEMRWKETARWIKFEEDVEEETDRWGKPHVASLSFRSLLELRRTITHGKNRLLCQPTQILQSRSNPNIHTLDKPVPYD

Nearest PDB structures (foldseek):
  8zle-assembly1_A  TM=9.683E-01  e=5.887E-07  Homo sapiens
  8jnj-assembly1_A  TM=9.288E-01  e=1.323E-06  Homo sapiens
  8gvh-assembly1_B  TM=9.321E-01  e=1.698E-06  Homo sapiens
  5jho-assembly1_A  TM=8.932E-01  e=3.826E-05  Homo sapiens
  4v6q-assembly1_BZ  TM=3.049E-01  e=4.974E+00  Escherichia coli

Foldseek 3Di:
DKDWDWDFDQDPVRDTDTDTAWIDDPFIWGQDPPPSDTDDTDHDDDDPVNVVVVVVCVVPPDPPPDDDPDPPVVVPPPVPDPDPPDPDDDD

Secondary structure (DSSP, 8-state):
--EEEEEEEE-TTS-EEEEEEEEEESEEEEBPTTT-PBPPPB-----HHHHHHHHHHHHHS-------S--HHHHT--TT-----PPPPP-